Protein AF-A0A496WCV1-F1 (afdb_monomer)

Secondary structure (DSSP, 8-state):
-----S-------TT---SSPPPHHHHTTS-HHHHHHHHHHHHTSTT--PPPEEE-HHHHHHHT-S--EEE-GGGGGGTTSTTHHHHHHTT-

Radius of gyration: 18.24 Å; Cα contacts (8 Å, |Δi|>4): 59; chains: 1; bounding box: 32×34×46 Å

pLDDT: mean 92.53, std 7.27, range [57.56, 98.25]

Solvent-accessible surface area (backbone atoms only — not comparable to full-atom values): 6154 Å² total; per-residue (Å²): 132,86,84,74,92,72,82,89,80,84,82,80,65,88,82,68,80,78,96,68,81,82,58,73,83,51,42,81,81,62,39,71,69,62,50,50,54,49,48,57,58,53,62,71,39,90,76,56,72,89,59,56,74,44,77,40,68,68,58,18,64,77,72,72,49,95,74,46,74,48,72,43,35,50,61,35,79,74,67,59,32,64,67,67,51,63,63,51,63,76,73,108

Nearest PDB structures (foldseek):
  5ygr-assembly1_A  TM=9.637E-01  e=4.813E-03  Salmonella enterica subsp. enterica serovar Typhi
  5ygr-assembly2_C  TM=9.642E-01  e=6.355E-03  Salmonella enterica subsp. enterica serovar Typhi
  5ygr-assembly2_D  TM=9.669E-01  e=1.034E-02  Salmonella enterica subsp. enterica serovar Typhi

Foldseek 3Di:
DPDDPDDDDDDDDPPDDPPDDDDPVCCVPPNPVVVVVLCVVQCPDPPDDQFDKDWPVVVCVVVVHDTDIDGQCCPPSVPGHPPVRPVVSVVD

Structure (mmCIF, N/CA/C/O backbone):
data_AF-A0A496WCV1-F1
#
_entry.id   AF-A0A496WCV1-F1
#
loop_
_atom_site.group_PDB
_atom_site.id
_atom_site.type_symbol
_atom_site.label_atom_id
_atom_site.label_alt_id
_atom_site.label_comp_id
_atom_site.label_asym_id
_atom_site.label_entity_id
_atom_site.label_seq_id
_atom_site.pdbx_PDB_ins_code
_atom_site.Cartn_x
_atom_site.Cartn_y
_atom_site.Cartn_z
_atom_site.occupancy
_atom_site.B_iso_or_equiv
_atom_site.auth_seq_id
_atom_site.auth_comp_id
_atom_site.auth_asym_id
_atom_site.auth_atom_id
_atom_site.pdbx_PDB_model_num
ATOM 1 N N . MET A 1 1 ? -4.536 -6.778 26.286 1.00 57.56 1 MET A N 1
ATOM 2 C CA . MET A 1 1 ? -4.137 -5.412 25.883 1.00 57.56 1 MET A CA 1
ATOM 3 C C . MET A 1 1 ? -2.931 -5.000 26.703 1.00 57.56 1 MET A C 1
ATOM 5 O O . MET A 1 1 ? -3.013 -5.033 27.923 1.00 57.56 1 MET A O 1
ATOM 9 N N . GLN A 1 2 ? -1.807 -4.683 26.063 1.00 58.62 2 GLN A N 1
ATOM 10 C CA . GLN A 1 2 ? -0.710 -4.017 26.764 1.00 58.62 2 GLN A CA 1
ATOM 11 C C . GLN A 1 2 ? -1.138 -2.567 26.999 1.00 58.62 2 GLN A C 1
ATOM 13 O O . GLN A 1 2 ? -1.444 -1.856 26.045 1.00 58.62 2 GLN A O 1
ATOM 18 N N . SER A 1 3 ? -1.214 -2.151 28.260 1.00 67.75 3 SER A N 1
ATOM 19 C CA . SER A 1 3 ? -1.474 -0.756 28.603 1.00 67.75 3 SER A CA 1
ATOM 20 C C . SER A 1 3 ? -0.248 0.062 28.221 1.00 67.75 3 SER A C 1
ATOM 22 O O . SER A 1 3 ? 0.801 -0.043 28.855 1.00 67.75 3 SER A O 1
ATOM 24 N N . VAL A 1 4 ? -0.359 0.845 27.152 1.00 73.50 4 VAL A N 1
ATOM 25 C CA . VAL A 1 4 ? 0.678 1.807 26.785 1.00 73.50 4 VAL A CA 1
ATOM 26 C C . VAL A 1 4 ? 0.503 3.021 27.692 1.00 73.50 4 VAL A C 1
ATOM 28 O O . VAL A 1 4 ? -0.497 3.728 27.598 1.00 73.50 4 VAL A O 1
ATOM 31 N N . ASN A 1 5 ? 1.457 3.257 28.593 1.00 80.69 5 ASN A N 1
ATOM 32 C CA . ASN A 1 5 ? 1.493 4.483 29.387 1.00 80.69 5 ASN A CA 1
ATOM 33 C C . ASN A 1 5 ? 1.940 5.637 28.48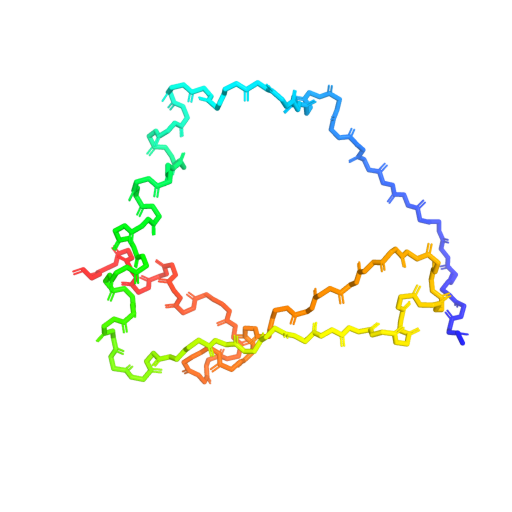4 1.00 80.69 5 ASN A C 1
ATOM 35 O O . ASN A 1 5 ? 3.127 5.784 28.198 1.00 80.69 5 ASN A O 1
ATOM 39 N N . GLY A 1 6 ? 0.989 6.440 28.016 1.00 83.25 6 GLY A N 1
ATOM 40 C CA . GLY A 1 6 ? 1.270 7.613 27.199 1.00 83.25 6 GLY A CA 1
ATOM 41 C C . GLY A 1 6 ? 0.001 8.340 26.778 1.00 83.25 6 GLY A C 1
ATOM 42 O O . GLY A 1 6 ? -1.100 7.799 26.851 1.00 83.25 6 GLY A O 1
ATOM 43 N N . THR A 1 7 ? 0.165 9.578 26.325 1.00 87.56 7 THR A N 1
ATOM 44 C CA . THR A 1 7 ? -0.920 10.350 25.718 1.00 87.56 7 THR A CA 1
ATOM 45 C C . THR A 1 7 ? -0.892 10.119 24.216 1.00 87.56 7 THR A C 1
ATOM 47 O O . THR A 1 7 ? 0.089 10.463 23.556 1.00 87.56 7 THR A O 1
ATOM 50 N N . LEU A 1 8 ? -1.968 9.560 23.662 1.00 85.56 8 LEU A N 1
ATOM 51 C CA . LEU A 1 8 ? -2.162 9.546 22.217 1.00 85.56 8 LEU A CA 1
ATOM 52 C C . LEU A 1 8 ? -2.444 10.980 21.754 1.00 85.56 8 LEU A C 1
ATOM 54 O O . LEU A 1 8 ? -3.430 11.586 22.170 1.00 85.56 8 LEU A O 1
ATOM 58 N N . SER A 1 9 ? -1.584 11.519 20.895 1.00 91.38 9 SER A N 1
ATOM 59 C CA . SER A 1 9 ? -1.838 12.770 20.186 1.00 91.38 9 SER A CA 1
ATOM 60 C C . SER A 1 9 ? -2.035 12.488 18.701 1.00 91.38 9 SER A C 1
ATOM 62 O O . SER A 1 9 ? -1.507 11.522 18.150 1.00 91.38 9 SER A O 1
ATOM 64 N N . HIS A 1 10 ? -2.823 13.332 18.046 1.00 93.00 10 HIS A N 1
ATOM 65 C CA . HIS A 1 10 ? -2.983 13.304 16.601 1.00 93.00 10 HIS A CA 1
ATOM 66 C C . HIS A 1 10 ? -3.024 14.741 16.081 1.00 93.00 10 HIS A C 1
ATOM 68 O O . HIS A 1 10 ? -3.489 15.646 16.776 1.00 93.00 10 HIS A O 1
ATOM 74 N N . PHE A 1 11 ? -2.541 14.939 14.857 1.00 95.38 11 PHE A N 1
ATOM 75 C CA . PHE A 1 11 ? -2.665 16.196 14.131 1.00 95.38 11 PHE A CA 1
ATOM 76 C C . PHE A 1 11 ? -3.520 15.954 12.887 1.00 95.38 11 PHE A C 1
ATOM 78 O O . PHE A 1 11 ? -3.056 15.358 11.914 1.00 95.38 11 PHE A O 1
ATOM 85 N N . ALA A 1 12 ? -4.776 16.395 12.923 1.00 94.75 12 ALA A N 1
ATOM 86 C CA . ALA A 1 12 ? -5.591 16.488 11.720 1.00 94.75 12 ALA A CA 1
ATOM 87 C C . ALA A 1 12 ? -5.093 17.672 10.896 1.00 94.75 12 ALA A C 1
ATOM 89 O O . ALA A 1 12 ? -5.049 18.793 11.395 1.00 94.75 12 ALA A O 1
ATOM 90 N N . ASN A 1 13 ? -4.745 17.435 9.632 1.00 94.94 13 ASN A N 1
ATOM 91 C CA . ASN A 1 13 ? -4.373 18.511 8.724 1.00 94.94 13 ASN A CA 1
ATOM 92 C C . ASN A 1 13 ? -5.597 19.418 8.459 1.00 94.94 13 ASN A C 1
ATOM 94 O O . ASN A 1 13 ? -6.519 18.971 7.774 1.00 94.94 13 ASN A O 1
ATOM 98 N N . PRO A 1 14 ? -5.616 20.684 8.930 1.00 94.94 14 PRO A N 1
ATOM 99 C CA . PRO A 1 14 ? -6.759 21.579 8.729 1.00 94.94 14 PRO A CA 1
ATOM 100 C C . PRO A 1 14 ? -6.919 22.022 7.268 1.00 94.94 14 PRO A C 1
ATOM 102 O O . PRO A 1 14 ? -7.983 22.496 6.885 1.00 94.94 14 PRO A O 1
ATOM 105 N N . ALA A 1 15 ? -5.880 21.858 6.444 1.00 92.56 15 ALA A N 1
ATOM 106 C CA . ALA A 1 15 ? -5.911 22.128 5.010 1.00 92.56 15 ALA A CA 1
ATOM 107 C C . ALA A 1 15 ? -6.277 20.885 4.176 1.00 92.56 15 ALA A C 1
ATOM 109 O O . ALA A 1 15 ? -6.171 20.917 2.950 1.00 92.56 15 ALA A O 1
ATOM 110 N N . ALA A 1 16 ? -6.665 19.770 4.809 1.00 91.62 16 ALA A N 1
ATOM 111 C CA . ALA A 1 16 ? -7.132 18.597 4.082 1.00 91.62 16 ALA A CA 1
ATOM 112 C C . ALA A 1 16 ? -8.461 18.914 3.383 1.00 91.62 16 ALA A C 1
ATOM 114 O O . ALA A 1 16 ? -9.479 19.155 4.028 1.00 91.62 16 ALA A O 1
ATOM 115 N N . VAL A 1 17 ? -8.447 18.894 2.052 1.00 89.81 17 VAL A N 1
ATOM 116 C CA . VAL A 1 17 ? -9.641 19.079 1.226 1.00 89.81 17 VAL A CA 1
ATOM 117 C C . VAL A 1 17 ? -10.138 17.708 0.779 1.00 89.81 17 VAL A C 1
ATOM 119 O O . VAL A 1 17 ? -9.395 16.951 0.156 1.00 89.81 17 VAL A O 1
ATOM 122 N N . SER A 1 18 ? -11.394 17.385 1.083 1.00 87.25 18 SER A N 1
ATOM 123 C CA . SER A 1 18 ? -12.082 16.186 0.595 1.00 87.25 18 SER A CA 1
ATOM 124 C C . SER A 1 18 ? -13.101 16.553 -0.491 1.00 87.25 18 SER A C 1
ATOM 126 O O . SER A 1 18 ? -13.643 17.655 -0.506 1.00 87.25 18 SER A O 1
ATOM 128 N N . GLY A 1 19 ? -13.342 15.645 -1.442 1.00 83.19 19 GLY A N 1
ATOM 129 C CA . GLY A 1 19 ? -14.396 15.794 -2.458 1.00 83.19 19 GLY A CA 1
ATOM 130 C C . GLY A 1 19 ? -14.123 16.787 -3.600 1.00 83.19 19 GLY A C 1
ATOM 131 O O . GLY A 1 19 ? -14.955 16.914 -4.492 1.00 83.19 19 GLY A O 1
ATOM 132 N N . GLY A 1 20 ? -12.975 17.472 -3.606 1.00 85.69 20 GLY A N 1
ATOM 133 C CA . GLY A 1 20 ? -12.532 18.326 -4.714 1.00 85.69 20 GLY A CA 1
ATOM 134 C C . GLY A 1 20 ? -11.733 17.571 -5.783 1.00 85.69 20 GLY A C 1
ATOM 135 O O . GLY A 1 20 ? -11.232 16.472 -5.548 1.00 85.69 20 GLY A O 1
ATOM 136 N N . SER A 1 21 ? -11.567 18.183 -6.959 1.00 89.12 21 SER A N 1
ATOM 137 C CA . SER A 1 21 ? -10.617 17.685 -7.966 1.00 89.12 21 SER A CA 1
ATOM 138 C C . SER A 1 21 ? -9.176 17.887 -7.494 1.00 89.12 21 SER A C 1
ATOM 140 O O . SER A 1 21 ? -8.844 18.934 -6.935 1.00 89.12 21 SER A O 1
ATOM 142 N N . TYR A 1 22 ? -8.309 16.902 -7.740 1.00 90.56 22 TYR A N 1
ATOM 143 C CA . TYR A 1 22 ? -6.885 17.031 -7.432 1.00 90.56 22 TYR A CA 1
ATOM 144 C C . TYR A 1 22 ? -6.250 18.137 -8.303 1.00 90.56 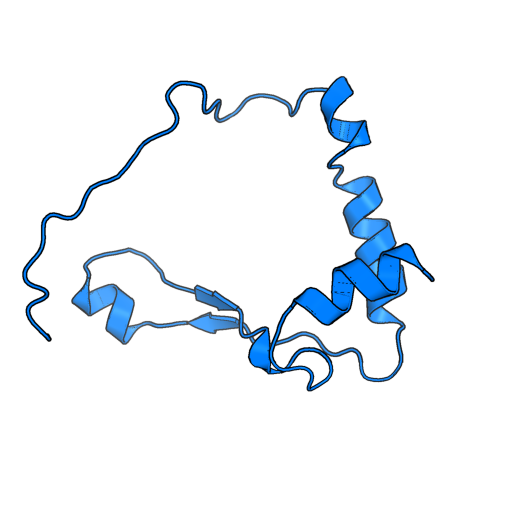22 TYR A C 1
ATOM 146 O O . TYR A 1 22 ? -6.431 18.093 -9.524 1.00 90.56 22 TYR A O 1
ATOM 154 N N . PRO A 1 23 ? -5.532 19.125 -7.727 1.00 92.06 23 PRO A N 1
ATOM 155 C CA . PRO A 1 23 ? -5.036 20.282 -8.475 1.00 92.06 23 PRO A CA 1
ATOM 156 C C 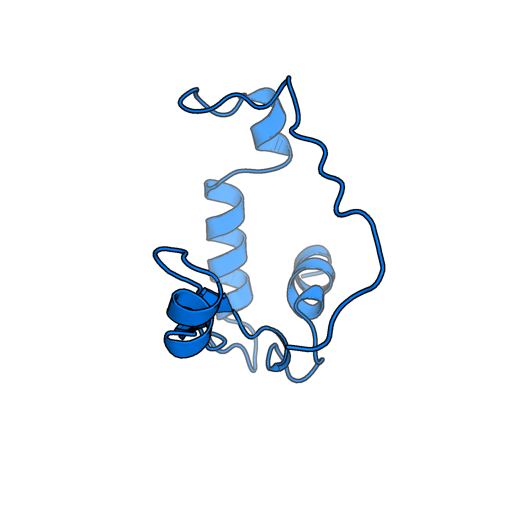. PRO A 1 23 ? -4.152 19.910 -9.674 1.00 92.06 23 PRO A C 1
ATOM 158 O O . PRO A 1 23 ? -3.212 19.131 -9.530 1.00 92.06 23 PRO A O 1
ATOM 161 N N . GLU A 1 24 ? -4.392 20.529 -10.839 1.00 93.75 24 GLU A N 1
ATOM 162 C CA . GLU A 1 24 ? -3.668 20.212 -12.087 1.00 93.75 24 GLU A CA 1
ATOM 163 C C . GLU A 1 24 ? -2.146 20.325 -11.945 1.00 93.75 24 GLU A C 1
ATOM 165 O O . GLU A 1 24 ? -1.413 19.436 -12.369 1.00 93.75 24 GLU A O 1
ATOM 170 N N . HIS A 1 25 ? -1.652 21.373 -11.279 1.00 93.56 25 HIS A N 1
ATOM 171 C CA . HIS A 1 25 ? -0.212 21.567 -11.089 1.00 93.56 25 HIS A CA 1
ATOM 172 C C . HIS A 1 25 ? 0.438 20.458 -10.240 1.00 93.56 25 HIS A C 1
ATOM 174 O O . HIS A 1 25 ? 1.622 20.176 -10.411 1.00 93.56 25 HIS A O 1
ATOM 180 N N . LEU A 1 26 ? -0.321 19.790 -9.359 1.00 93.50 26 LEU A N 1
ATOM 181 C CA . LEU A 1 26 ? 0.176 18.669 -8.557 1.00 93.50 26 LEU A CA 1
ATOM 182 C C . LEU A 1 26 ? 0.161 17.342 -9.322 1.00 93.50 26 LEU A C 1
ATOM 184 O O . LEU A 1 26 ? 0.895 16.427 -8.946 1.00 93.50 26 LEU A O 1
ATOM 188 N N . LYS A 1 27 ? -0.591 17.229 -10.426 1.00 94.38 27 LYS A N 1
ATOM 189 C CA . LYS A 1 27 ? -0.575 16.025 -11.277 1.00 94.38 27 LYS A CA 1
ATOM 190 C C . LYS A 1 27 ? 0.789 15.764 -11.911 1.00 94.38 27 LYS A C 1
ATOM 192 O O . LYS A 1 27 ? 1.116 14.624 -12.239 1.00 94.38 27 LYS A O 1
ATOM 197 N N . ALA A 1 28 ? 1.626 16.797 -12.028 1.00 93.44 28 ALA A N 1
ATOM 198 C CA . ALA A 1 28 ? 3.024 16.632 -12.405 1.00 93.44 28 ALA A CA 1
ATOM 199 C C . ALA A 1 28 ? 3.787 15.724 -11.418 1.00 93.44 28 ALA A C 1
ATOM 201 O O . ALA A 1 28 ? 4.666 14.978 -11.854 1.00 93.44 28 ALA A O 1
ATOM 202 N N . ILE A 1 29 ? 3.413 15.740 -10.134 1.00 92.44 29 ILE A N 1
ATOM 203 C CA . ILE A 1 29 ? 4.024 14.963 -9.047 1.00 92.44 29 ILE A CA 1
ATOM 204 C C . ILE A 1 29 ? 3.299 13.623 -8.865 1.00 92.44 29 ILE A C 1
ATOM 206 O O . ILE A 1 29 ? 3.938 12.575 -8.905 1.00 92.44 29 ILE A O 1
ATOM 210 N N . ALA A 1 30 ? 1.974 13.647 -8.687 1.00 92.25 30 ALA A N 1
ATOM 211 C CA . ALA A 1 30 ? 1.156 12.457 -8.454 1.00 92.25 30 ALA A CA 1
ATOM 212 C C . ALA A 1 30 ? -0.046 12.435 -9.406 1.00 92.25 30 ALA A C 1
ATOM 214 O O . ALA A 1 30 ? -0.933 13.280 -9.326 1.00 92.25 30 ALA A O 1
ATOM 215 N N . SER A 1 31 ? -0.082 11.454 -10.305 1.00 95.31 31 SER A N 1
ATOM 216 C CA . SER A 1 31 ? -1.137 11.296 -11.310 1.00 95.31 31 SER A CA 1
ATOM 217 C C . SER A 1 31 ? -1.536 9.832 -11.429 1.00 95.31 31 SER A C 1
ATOM 219 O O . SER A 1 31 ? -0.666 8.963 -11.451 1.00 95.31 31 SER A O 1
ATOM 221 N N . LEU A 1 32 ? -2.840 9.577 -11.569 1.00 93.50 32 LEU A N 1
ATOM 222 C CA . LEU A 1 32 ? -3.378 8.237 -11.819 1.00 93.50 32 LEU A CA 1
ATOM 223 C C . LEU A 1 32 ? -2.815 7.633 -13.107 1.00 93.50 32 LEU A C 1
ATOM 225 O O . LEU A 1 32 ? -2.436 6.470 -13.114 1.00 93.50 32 LEU A O 1
ATOM 229 N N . GLU A 1 33 ? -2.691 8.438 -14.162 1.00 94.94 33 GLU A N 1
ATOM 230 C CA . GLU A 1 33 ? -2.109 8.012 -15.438 1.00 94.94 33 GLU A CA 1
ATOM 231 C C . GLU A 1 33 ? -0.670 7.507 -15.245 1.00 94.94 33 GLU A C 1
ATOM 233 O O . GLU A 1 33 ? -0.339 6.389 -15.633 1.00 94.94 33 GLU A O 1
ATOM 238 N N . LYS A 1 34 ? 0.170 8.291 -14.554 1.00 95.12 34 LYS A N 1
ATOM 239 C CA . LYS A 1 34 ? 1.558 7.903 -14.257 1.00 95.12 34 LYS A CA 1
ATOM 240 C C . LYS A 1 34 ? 1.623 6.667 -13.360 1.00 95.12 34 LYS A C 1
ATOM 242 O O . LYS A 1 34 ? 2.517 5.843 -13.522 1.00 95.12 34 LYS A O 1
ATOM 247 N N . SER A 1 35 ? 0.690 6.531 -12.415 1.00 95.62 35 SER A N 1
ATOM 248 C CA . SER A 1 35 ? 0.591 5.339 -11.572 1.00 95.62 35 SER A CA 1
ATOM 249 C C . SER A 1 35 ? 0.212 4.094 -12.371 1.00 95.62 35 SER A C 1
ATOM 251 O O . SER A 1 35 ? 0.775 3.040 -12.103 1.00 95.62 35 SER A O 1
ATOM 253 N N . HIS A 1 36 ? -0.688 4.198 -13.352 1.00 97.00 36 HIS A N 1
ATOM 254 C CA . HIS A 1 36 ? -1.046 3.072 -14.219 1.00 97.00 36 HIS A CA 1
ATOM 255 C C . HIS A 1 36 ? 0.155 2.615 -15.047 1.00 97.00 36 HIS A C 1
ATOM 257 O O . HIS A 1 36 ? 0.496 1.438 -14.996 1.00 97.00 36 HIS A O 1
ATOM 263 N N . ALA A 1 37 ? 0.858 3.550 -15.694 1.00 95.56 37 ALA A N 1
ATOM 264 C CA . ALA A 1 37 ? 2.077 3.239 -16.440 1.00 95.56 37 ALA A CA 1
ATOM 265 C C . ALA A 1 37 ? 3.140 2.564 -15.552 1.00 95.56 37 ALA A C 1
ATOM 267 O O . ALA A 1 37 ? 3.738 1.563 -15.937 1.00 95.56 37 ALA A O 1
ATOM 268 N N . ALA A 1 38 ? 3.334 3.062 -14.324 1.00 96.06 38 ALA A N 1
ATOM 269 C CA . ALA A 1 38 ? 4.253 2.438 -13.377 1.00 96.06 38 ALA A CA 1
ATOM 270 C C . ALA A 1 38 ? 3.818 1.015 -12.992 1.00 96.06 38 ALA A C 1
ATOM 272 O O . ALA A 1 38 ? 4.658 0.126 -12.901 1.00 96.06 38 ALA A O 1
ATOM 273 N N . ILE A 1 39 ? 2.520 0.783 -12.771 1.00 96.56 39 ILE A N 1
ATOM 274 C CA . ILE A 1 39 ? 1.982 -0.545 -12.447 1.00 96.56 39 ILE A CA 1
ATOM 275 C C . ILE A 1 39 ? 2.203 -1.519 -13.603 1.00 96.56 39 ILE A C 1
ATOM 277 O O . ILE A 1 39 ? 2.657 -2.630 -13.341 1.00 96.56 39 ILE A O 1
ATOM 281 N N . GLU A 1 40 ? 1.919 -1.110 -14.842 1.00 96.88 40 GLU A N 1
ATOM 282 C CA . GLU A 1 40 ? 2.128 -1.929 -16.043 1.00 96.88 40 GLU A CA 1
ATOM 283 C C . GLU A 1 40 ? 3.585 -2.396 -16.118 1.00 96.88 40 GLU A C 1
ATOM 285 O O . GLU A 1 40 ? 3.843 -3.597 -16.045 1.00 96.88 40 GLU A O 1
ATOM 290 N N . VAL A 1 41 ? 4.535 -1.457 -16.091 1.00 97.06 41 VAL A N 1
ATOM 291 C CA . VAL A 1 41 ? 5.976 -1.757 -16.140 1.00 97.06 41 VAL A CA 1
ATOM 292 C C . VAL A 1 41 ? 6.422 -2.651 -14.979 1.00 97.06 41 VAL A C 1
ATOM 294 O O . VAL A 1 41 ? 7.089 -3.662 -15.186 1.00 97.06 41 VAL A O 1
ATOM 297 N N . ILE A 1 42 ? 6.060 -2.300 -13.741 1.00 97.06 42 ILE A N 1
ATOM 298 C CA . ILE A 1 42 ? 6.480 -3.044 -12.544 1.00 97.06 42 ILE A CA 1
ATOM 299 C C . ILE A 1 42 ? 5.916 -4.469 -12.556 1.00 97.06 42 ILE A C 1
ATOM 301 O O . ILE A 1 42 ? 6.574 -5.394 -12.075 1.00 97.06 42 ILE A O 1
ATOM 305 N N . SER A 1 43 ? 4.697 -4.651 -13.071 1.00 96.62 43 SER A N 1
ATOM 306 C CA . SER A 1 43 ? 4.034 -5.955 -13.097 1.00 96.62 43 SER A CA 1
ATOM 307 C C . SER A 1 43 ? 4.687 -6.956 -14.052 1.00 96.62 43 SER A C 1
ATOM 309 O O . SER A 1 43 ? 4.533 -8.161 -13.860 1.00 96.62 43 SER A O 1
ATOM 311 N N . GLU A 1 44 ? 5.463 -6.466 -15.021 1.00 96.94 44 GLU A N 1
ATOM 312 C CA . GLU A 1 44 ? 6.230 -7.278 -15.969 1.00 96.94 44 GLU A CA 1
ATOM 313 C C . GLU A 1 44 ? 7.619 -7.672 -15.443 1.00 96.94 44 GLU A C 1
ATOM 315 O O . GLU A 1 44 ? 8.301 -8.506 -16.045 1.00 96.94 44 GLU A O 1
ATOM 320 N N . TRP A 1 45 ? 8.071 -7.106 -14.317 1.00 96.56 45 TRP A N 1
ATOM 321 C CA . TRP A 1 45 ? 9.399 -7.408 -13.792 1.00 96.56 45 TRP A CA 1
ATOM 322 C C . TRP A 1 45 ? 9.533 -8.869 -13.339 1.00 96.56 45 TRP A C 1
ATOM 324 O O . TRP A 1 45 ? 8.625 -9.418 -12.703 1.00 96.56 45 TRP A O 1
ATOM 334 N N . PRO A 1 46 ? 10.701 -9.502 -13.564 1.00 95.44 46 PRO A N 1
ATOM 335 C CA . PRO A 1 46 ? 10.968 -10.843 -13.062 1.00 95.44 46 PRO A CA 1
ATOM 336 C C . PRO A 1 46 ? 10.763 -10.938 -11.547 1.00 95.44 46 PRO A C 1
ATOM 338 O O . PRO A 1 46 ? 11.318 -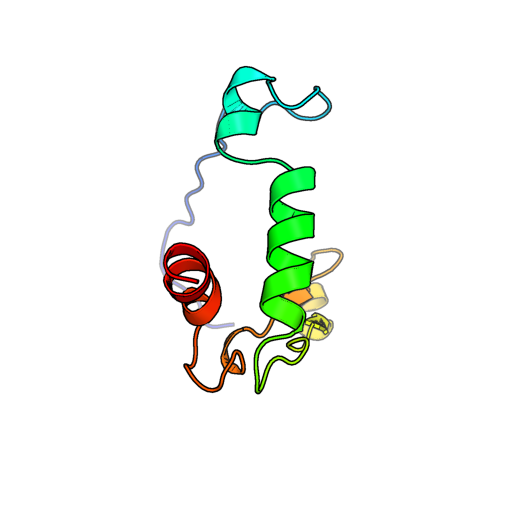10.158 -10.775 1.00 95.44 46 PRO A O 1
ATOM 341 N N . GLY A 1 47 ? 9.969 -11.917 -11.115 1.00 93.25 47 GLY A N 1
ATOM 342 C CA . GLY A 1 47 ? 9.663 -12.122 -9.697 1.00 93.25 47 GLY A CA 1
ATOM 343 C C . GLY A 1 47 ? 8.614 -11.163 -9.128 1.00 93.25 47 GLY A C 1
ATOM 344 O O . GLY A 1 47 ? 8.374 -11.188 -7.919 1.00 93.25 47 GLY A O 1
ATOM 345 N N . TYR A 1 48 ? 7.965 -10.339 -9.959 1.00 96.44 48 TYR A N 1
ATOM 346 C CA . TYR A 1 48 ? 6.786 -9.608 -9.521 1.00 96.44 48 TYR A CA 1
ATOM 347 C C . TYR A 1 48 ? 5.653 -10.582 -9.173 1.00 96.44 48 TYR A C 1
ATOM 349 O O . TYR A 1 48 ? 5.339 -11.513 -9.912 1.00 96.44 48 TYR A O 1
ATOM 357 N N . ALA A 1 49 ? 4.999 -10.319 -8.047 1.00 96.19 49 ALA A N 1
ATOM 358 C CA . ALA A 1 49 ? 3.725 -10.916 -7.685 1.00 96.19 49 ALA A CA 1
ATOM 359 C C . ALA A 1 49 ? 2.890 -9.888 -6.916 1.00 96.19 49 ALA A C 1
ATOM 361 O O . ALA A 1 49 ? 3.427 -9.028 -6.204 1.00 96.19 49 ALA A O 1
ATOM 362 N N . ALA A 1 50 ? 1.564 -9.973 -7.024 1.00 96.50 50 ALA A N 1
ATOM 363 C CA . ALA A 1 50 ? 0.689 -9.218 -6.141 1.00 96.50 50 ALA A CA 1
ATOM 364 C C . ALA A 1 50 ? 0.904 -9.696 -4.695 1.00 96.50 50 ALA A C 1
ATOM 366 O O . ALA A 1 50 ? 0.733 -10.869 -4.379 1.00 96.50 50 ALA A O 1
ATOM 367 N N . THR A 1 51 ? 1.291 -8.782 -3.811 1.00 97.00 51 THR A N 1
ATOM 368 C CA . THR A 1 51 ? 1.450 -9.062 -2.378 1.00 97.00 51 THR A CA 1
ATOM 369 C C . THR A 1 51 ? 0.088 -9.253 -1.700 1.00 97.00 51 THR A C 1
ATOM 371 O O . THR A 1 51 ? -0.894 -8.634 -2.133 1.00 97.00 51 THR A O 1
ATOM 374 N N . PRO A 1 52 ? -0.010 -10.050 -0.624 1.00 97.81 52 PRO A N 1
ATOM 375 C CA . PRO A 1 52 ? -1.285 -10.303 0.045 1.00 97.81 52 PRO A CA 1
ATOM 376 C C . PRO A 1 52 ? -1.951 -9.046 0.619 1.00 97.81 52 PRO A C 1
ATOM 378 O O . PRO A 1 52 ? -1.286 -8.101 1.045 1.00 97.81 52 PRO A O 1
ATOM 381 N N . LEU A 1 53 ? -3.283 -9.061 0.656 1.00 98.25 53 LEU A N 1
ATOM 382 C CA . LEU A 1 53 ? -4.114 -8.109 1.390 1.00 98.25 53 LEU A CA 1
ATOM 383 C C . LEU A 1 53 ? -4.942 -8.905 2.402 1.00 98.25 53 LEU A C 1
ATOM 385 O O . LEU A 1 53 ? -5.880 -9.600 2.019 1.00 98.25 53 LEU A O 1
ATOM 389 N N . TYR A 1 54 ? -4.574 -8.836 3.675 1.00 98.12 54 TYR A N 1
ATOM 390 C CA . TYR A 1 54 ? -5.250 -9.576 4.737 1.00 98.12 54 TYR A CA 1
ATOM 391 C C . TYR A 1 54 ? -6.384 -8.751 5.347 1.00 98.12 54 TYR A C 1
ATOM 393 O O . TYR A 1 54 ? -6.237 -7.543 5.528 1.00 98.12 54 TYR A O 1
ATOM 401 N N . SER A 1 55 ? -7.486 -9.410 5.701 1.00 98.06 55 SER A N 1
ATOM 402 C CA . SER A 1 55 ? -8.515 -8.856 6.592 1.00 98.06 55 SER A CA 1
ATOM 403 C C . SER A 1 55 ? -8.134 -9.177 8.037 1.00 98.06 55 SER A C 1
ATOM 405 O O . SER A 1 55 ? -7.775 -10.321 8.325 1.00 98.06 55 SER A O 1
ATOM 407 N N . LEU A 1 56 ? -8.181 -8.196 8.941 1.00 97.88 56 LEU A N 1
ATOM 408 C CA . LEU A 1 56 ? -7.833 -8.379 10.356 1.00 97.88 56 LEU A CA 1
ATOM 409 C C . LEU A 1 56 ? -9.086 -8.354 11.240 1.00 97.88 56 LEU A C 1
ATOM 411 O O . LEU A 1 56 ? -9.199 -7.541 12.155 1.00 97.88 56 LEU A O 1
ATOM 415 N N . ASP A 1 57 ? -10.013 -9.277 10.979 1.00 97.12 57 ASP A N 1
ATOM 416 C CA . ASP A 1 57 ? -11.374 -9.265 11.537 1.00 97.12 57 ASP A CA 1
ATOM 417 C C . ASP A 1 57 ? -11.438 -9.266 13.074 1.00 97.12 57 ASP A C 1
ATOM 419 O O . ASP A 1 57 ? -12.322 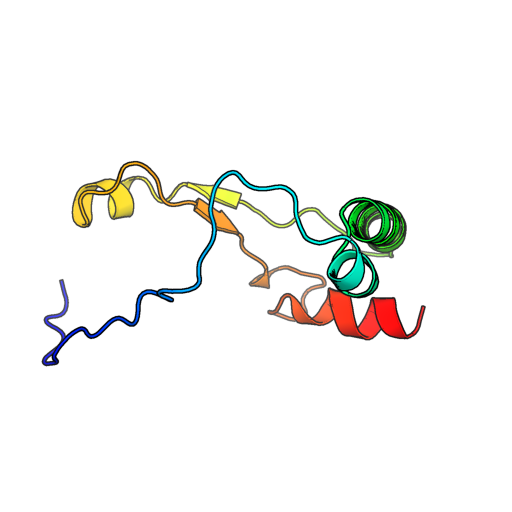-8.646 13.663 1.00 97.12 57 ASP A O 1
ATOM 423 N N . GLN A 1 58 ? -10.502 -9.945 13.745 1.00 96.25 58 GLN A N 1
ATOM 424 C CA . GLN A 1 58 ? -10.447 -9.931 15.210 1.00 96.25 58 GLN A CA 1
ATOM 425 C C . GLN A 1 58 ? -10.034 -8.553 15.739 1.00 96.25 58 GLN A C 1
ATOM 427 O O . GLN A 1 58 ? -10.629 -8.040 16.681 1.00 96.25 58 GLN A O 1
ATOM 432 N N . LEU A 1 59 ? -9.042 -7.926 15.099 1.00 95.56 59 LEU A N 1
ATOM 433 C CA . LEU A 1 59 ? -8.550 -6.616 15.513 1.00 95.56 59 LEU A CA 1
ATOM 434 C C . LEU A 1 59 ? -9.611 -5.530 15.298 1.00 95.56 59 LEU A C 1
ATOM 436 O O . LEU A 1 59 ? -9.726 -4.630 16.121 1.00 95.56 59 LEU A O 1
ATOM 440 N N . GLU A 1 60 ? -10.399 -5.634 14.224 1.00 96.38 60 GLU A N 1
ATOM 441 C CA . GLU A 1 60 ? -11.545 -4.755 13.948 1.00 96.38 60 GLU A CA 1
ATOM 442 C C . GLU A 1 60 ? -12.523 -4.702 15.127 1.00 96.38 60 GLU A C 1
ATOM 444 O O . GLU A 1 60 ? -12.901 -3.613 15.567 1.00 96.38 60 GLU A O 1
ATOM 449 N N . GLN A 1 61 ? -12.883 -5.875 15.663 1.00 95.50 61 GLN A N 1
ATOM 450 C CA . GLN A 1 61 ? -13.783 -6.015 16.811 1.00 95.50 61 GLN A CA 1
ATOM 451 C C . GLN A 1 61 ? -13.152 -5.460 18.088 1.00 95.50 61 GLN A C 1
ATOM 453 O O . GLN A 1 61 ? -13.803 -4.716 18.819 1.00 95.50 61 GLN A O 1
ATOM 458 N N . ASP A 1 62 ? -11.879 -5.779 18.325 1.00 94.88 62 ASP A N 1
ATOM 459 C CA . ASP A 1 62 ? -11.165 -5.385 19.540 1.00 94.88 62 ASP A CA 1
ATOM 460 C C . ASP A 1 62 ? -11.019 -3.858 19.674 1.00 94.88 62 ASP A C 1
ATOM 462 O O . ASP A 1 62 ? -11.019 -3.339 20.793 1.00 94.88 62 ASP A O 1
ATOM 466 N N . ILE A 1 63 ? -10.884 -3.131 18.556 1.00 92.62 63 ILE A N 1
ATOM 467 C CA . ILE A 1 63 ? -10.704 -1.667 18.557 1.00 92.62 63 ILE A C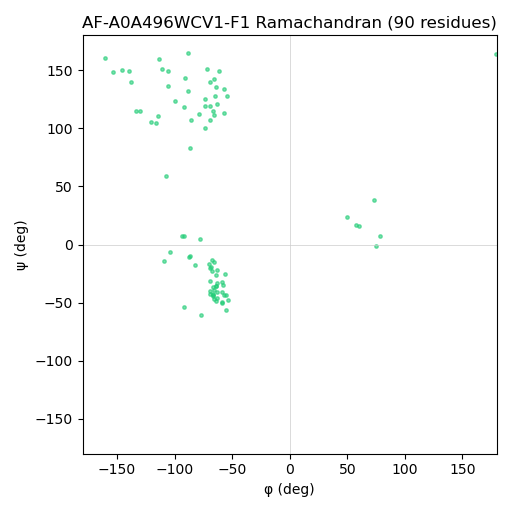A 1
ATOM 468 C C . ILE A 1 63 ? -11.963 -0.881 18.160 1.00 92.62 63 ILE A C 1
ATOM 470 O O . ILE A 1 63 ? -11.959 0.347 18.245 1.00 92.62 63 ILE A O 1
ATOM 474 N N . GLY A 1 64 ? -13.031 -1.560 17.731 1.00 94.69 64 GLY A N 1
ATOM 475 C CA . GLY A 1 64 ? -14.319 -0.944 17.402 1.00 94.69 64 GLY A CA 1
ATOM 476 C C . GLY A 1 64 ? -14.341 -0.142 16.095 1.00 94.69 64 GLY A C 1
ATOM 477 O O . GLY A 1 64 ? -14.979 0.910 16.038 1.00 94.69 64 GLY A O 1
ATOM 478 N N . VAL A 1 65 ? -13.662 -0.612 15.041 1.00 97.06 65 VAL A N 1
ATOM 479 C CA . VAL A 1 65 ? -13.705 -0.003 13.692 1.00 97.06 65 VAL A CA 1
ATOM 480 C C . VAL A 1 65 ? -14.374 -0.932 12.678 1.00 97.06 65 VAL A C 1
ATOM 482 O O . VAL A 1 65 ? -14.438 -2.138 12.883 1.00 97.06 65 VAL A O 1
ATOM 485 N N . ALA A 1 66 ? -14.858 -0.381 11.560 1.00 97.62 66 ALA A N 1
ATOM 486 C CA . ALA A 1 66 ? -15.615 -1.154 10.572 1.00 97.62 66 ALA A CA 1
ATOM 487 C C . ALA A 1 66 ? -14.785 -2.234 9.857 1.00 97.62 66 ALA A C 1
ATOM 489 O O . ALA A 1 66 ? -15.262 -3.355 9.707 1.00 97.62 66 ALA A O 1
ATOM 490 N N . LYS A 1 67 ? -13.579 -1.884 9.385 1.00 97.56 67 LYS A N 1
ATOM 491 C CA . LYS A 1 67 ? -12.657 -2.792 8.692 1.00 97.56 67 LYS A CA 1
ATOM 492 C C . LYS A 1 67 ? -11.199 -2.368 8.842 1.00 97.56 67 LYS A C 1
ATOM 494 O O . LYS A 1 67 ? -10.901 -1.175 8.900 1.00 97.56 67 LYS A O 1
ATOM 499 N N . ILE A 1 68 ? -10.299 -3.348 8.864 1.00 97.69 68 ILE A N 1
ATOM 500 C CA . ILE A 1 68 ? -8.847 -3.184 8.864 1.00 97.69 68 ILE A CA 1
ATOM 501 C C . ILE A 1 68 ? -8.271 -4.145 7.831 1.00 97.69 68 ILE A C 1
ATOM 503 O O . ILE A 1 68 ? -8.293 -5.365 7.995 1.00 97.69 68 ILE A O 1
ATOM 507 N N . TRP A 1 69 ? -7.678 -3.571 6.789 1.00 98.19 69 TRP A N 1
ATOM 508 C CA . TRP A 1 69 ? -6.927 -4.326 5.798 1.00 98.19 69 TRP A CA 1
ATOM 509 C C . TRP A 1 69 ? -5.430 -4.112 5.977 1.00 98.19 69 TRP A C 1
ATOM 511 O O . TRP A 1 69 ? -4.968 -2.982 6.141 1.00 98.19 69 TRP A O 1
ATOM 521 N N . TYR A 1 70 ? -4.664 -5.195 5.898 1.00 97.44 70 TYR A N 1
ATOM 522 C CA . TYR A 1 70 ? -3.210 -5.167 5.981 1.00 97.44 70 TYR A CA 1
ATOM 523 C C . TYR A 1 70 ? -2.587 -5.603 4.655 1.00 97.44 70 TYR A C 1
ATOM 525 O O . TYR A 1 70 ? -2.681 -6.763 4.255 1.00 97.44 70 TYR A O 1
ATOM 533 N N . LYS A 1 71 ? -1.955 -4.652 3.961 1.00 97.94 71 LYS A N 1
ATOM 534 C CA . LYS A 1 71 ? -1.219 -4.897 2.718 1.00 97.94 71 LYS A CA 1
ATOM 535 C C . LYS A 1 71 ? 0.210 -5.332 3.046 1.00 97.94 71 LYS A C 1
ATOM 537 O O . LYS A 1 71 ? 1.025 -4.519 3.480 1.00 97.94 71 LYS A O 1
ATOM 542 N N . ASP A 1 72 ? 0.508 -6.611 2.842 1.00 97.12 72 ASP A N 1
ATOM 543 C CA . ASP A 1 72 ? 1.774 -7.216 3.260 1.00 97.12 72 ASP A CA 1
ATOM 544 C C . ASP A 1 72 ? 2.880 -7.050 2.209 1.00 97.12 72 ASP A C 1
ATOM 546 O O . ASP A 1 72 ? 3.184 -7.939 1.414 1.00 97.12 72 A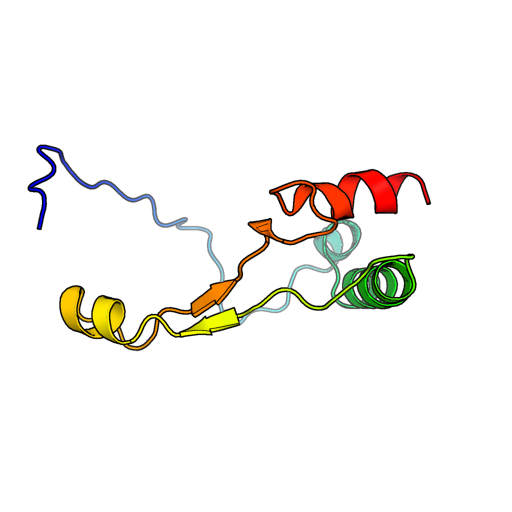SP A O 1
ATOM 550 N N . GLU A 1 73 ? 3.525 -5.886 2.226 1.00 97.25 73 GLU A N 1
ATOM 551 C CA . GLU A 1 73 ? 4.694 -5.601 1.388 1.00 97.25 73 GLU A CA 1
ATOM 552 C C . GLU A 1 73 ? 6.002 -6.220 1.921 1.00 97.25 73 GLU A C 1
ATOM 554 O O . GLU A 1 73 ? 7.062 -6.000 1.333 1.00 97.25 73 GLU A O 1
ATOM 559 N N . SER A 1 74 ? 5.977 -7.021 2.997 1.00 95.44 74 SER A N 1
ATOM 560 C CA . SER A 1 74 ? 7.183 -7.733 3.458 1.00 95.44 74 SER A CA 1
ATOM 561 C C . SER A 1 74 ? 7.631 -8.814 2.464 1.00 95.44 74 SER A C 1
ATOM 563 O O . SER A 1 74 ? 8.805 -9.175 2.396 1.00 95.44 74 SER A O 1
ATOM 565 N N . GLN A 1 75 ? 6.711 -9.293 1.630 1.00 93.94 75 GLN A N 1
ATOM 566 C CA . GLN A 1 75 ? 6.989 -10.308 0.615 1.00 93.94 75 GLN A CA 1
ATOM 567 C C . GLN A 1 75 ? 7.479 -9.704 -0.708 1.00 93.94 75 GLN A C 1
ATOM 569 O O . GLN A 1 75 ? 7.970 -10.427 -1.575 1.00 93.94 75 GLN A O 1
ATOM 574 N N . ARG A 1 76 ? 7.386 -8.377 -0.870 1.00 96.44 76 ARG A N 1
ATOM 575 C CA . ARG A 1 76 ? 7.723 -7.668 -2.108 1.00 96.44 76 ARG A CA 1
ATOM 576 C C . ARG A 1 76 ? 9.170 -7.948 -2.526 1.00 96.44 76 ARG A C 1
ATOM 578 O O . ARG A 1 76 ? 10.105 -7.535 -1.839 1.00 96.44 76 ARG A O 1
ATOM 585 N N . PHE A 1 77 ? 9.337 -8.653 -3.650 1.00 94.62 77 PHE A N 1
ATOM 586 C CA . PHE A 1 77 ? 10.634 -9.053 -4.218 1.00 94.62 77 PHE A CA 1
ATOM 587 C C . PHE A 1 77 ? 11.591 -9.723 -3.206 1.00 94.62 77 PHE A C 1
ATOM 589 O O . PHE A 1 77 ? 12.804 -9.684 -3.379 1.00 94.62 77 PHE A O 1
ATOM 596 N N . HIS A 1 78 ? 11.065 -10.306 -2.119 1.00 89.25 78 HIS A N 1
ATOM 597 C CA . HIS A 1 78 ? 11.842 -10.858 -0.997 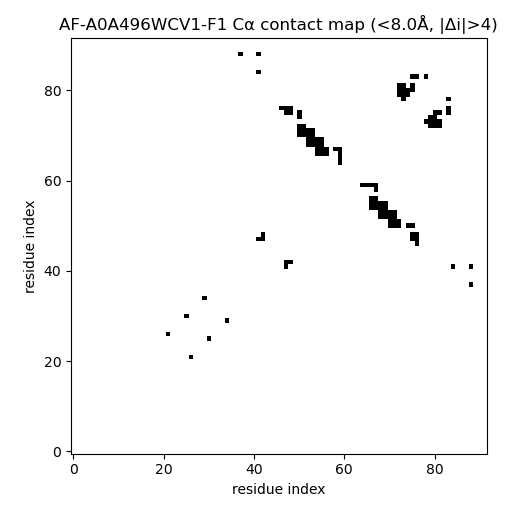1.00 89.25 78 HIS A CA 1
ATOM 598 C C . HIS A 1 78 ? 12.788 -9.859 -0.291 1.00 89.25 78 HIS A C 1
ATOM 600 O O . HIS A 1 78 ? 13.651 -10.261 0.490 1.00 89.25 78 HIS A O 1
ATOM 606 N N . LEU A 1 79 ? 12.594 -8.551 -0.499 1.00 88.31 79 LEU A N 1
ATOM 607 C CA . LEU A 1 79 ? 13.414 -7.474 0.077 1.00 88.31 79 LEU A CA 1
ATOM 608 C C . LEU A 1 79 ? 12.849 -6.914 1.393 1.00 88.31 79 LEU A C 1
ATOM 610 O O . LEU A 1 79 ? 13.365 -5.927 1.920 1.00 88.31 79 LEU A O 1
ATOM 614 N N . LYS A 1 80 ? 11.794 -7.536 1.940 1.00 89.62 80 LYS A N 1
ATOM 615 C CA . LYS A 1 80 ? 11.177 -7.198 3.238 1.00 89.62 80 LYS A CA 1
ATOM 616 C C . LYS A 1 80 ? 10.623 -5.774 3.343 1.00 89.62 80 LYS A C 1
ATOM 618 O O . LYS A 1 80 ? 10.347 -5.304 4.445 1.00 89.62 80 LYS A O 1
ATOM 623 N N . SER A 1 81 ? 10.440 -5.076 2.221 1.00 92.50 81 SER A N 1
ATOM 624 C CA . SER A 1 81 ? 9.819 -3.752 2.195 1.00 92.50 81 SER A CA 1
ATOM 625 C C . SER A 1 81 ? 9.292 -3.377 0.810 1.00 92.50 81 SER A C 1
ATOM 627 O O . SER A 1 81 ? 9.775 -3.855 -0.214 1.00 92.50 81 SER A O 1
ATOM 629 N N . PHE A 1 82 ? 8.381 -2.404 0.777 1.00 94.69 82 PHE A N 1
ATOM 630 C CA . PHE A 1 82 ? 7.844 -1.823 -0.456 1.00 94.69 82 PHE A CA 1
ATOM 631 C C . PHE A 1 82 ? 8.868 -1.004 -1.269 1.00 94.69 82 PHE A C 1
ATOM 633 O O . PHE A 1 82 ? 8.611 -0.659 -2.423 1.00 94.69 82 PHE A O 1
ATOM 640 N N . LYS A 1 83 ? 10.032 -0.655 -0.692 1.00 93.50 83 LYS A N 1
ATOM 641 C CA . LYS A 1 83 ? 11.013 0.256 -1.321 1.00 93.50 83 LYS A CA 1
ATOM 642 C C . LYS A 1 83 ? 11.653 -0.310 -2.589 1.00 93.50 83 LYS A C 1
ATOM 644 O O . LYS A 1 83 ? 12.212 0.455 -3.369 1.00 93.50 83 LYS A O 1
ATOM 649 N N . ALA A 1 84 ? 11.511 -1.614 -2.811 1.00 91.12 84 ALA A N 1
ATOM 650 C CA . ALA A 1 84 ? 11.900 -2.283 -4.044 1.00 91.12 84 ALA A CA 1
ATOM 651 C C . ALA A 1 84 ? 11.240 -1.676 -5.297 1.00 91.12 84 ALA A C 1
ATOM 653 O O . ALA A 1 84 ? 11.800 -1.779 -6.378 1.00 91.12 84 ALA A O 1
ATOM 654 N N . LEU A 1 85 ? 10.07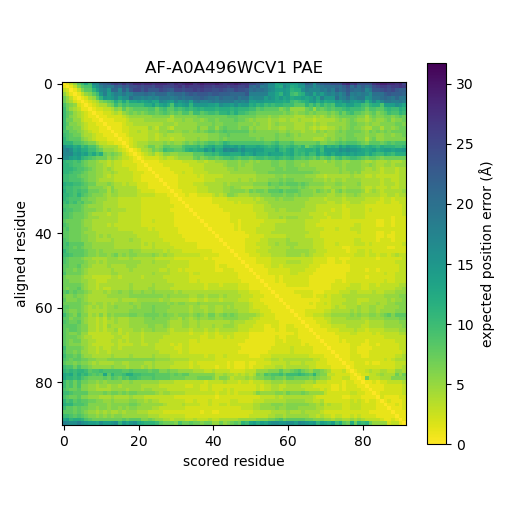3 -1.034 -5.158 1.00 94.88 85 LEU A N 1
ATOM 655 C CA . LEU A 1 85 ? 9.326 -0.470 -6.283 1.00 94.88 85 LEU A CA 1
ATOM 656 C C . LEU A 1 85 ? 9.923 0.852 -6.778 1.00 94.88 85 LEU A C 1
ATOM 658 O O . LEU A 1 85 ? 10.343 0.961 -7.924 1.00 94.88 85 LEU A O 1
ATOM 662 N N . GLY A 1 86 ? 9.973 1.862 -5.904 1.00 93.44 86 GLY A N 1
ATOM 663 C CA . GLY A 1 86 ? 10.285 3.235 -6.313 1.00 93.44 86 GLY A CA 1
ATOM 664 C C . GLY A 1 86 ? 11.716 3.418 -6.816 1.00 93.44 86 GLY A C 1
ATOM 665 O O . GLY A 1 86 ? 11.925 4.067 -7.834 1.00 93.44 86 GLY A O 1
ATOM 666 N N . GLY A 1 87 ? 12.697 2.822 -6.127 1.00 91.88 87 GLY A N 1
ATOM 667 C CA . GLY A 1 87 ? 14.103 2.933 -6.522 1.00 91.88 87 GLY A CA 1
ATOM 668 C C . GLY A 1 87 ? 14.396 2.241 -7.853 1.00 91.88 87 GLY A C 1
ATOM 669 O O . GLY A 1 87 ? 15.083 2.813 -8.690 1.00 91.88 87 GLY A O 1
ATOM 670 N N . ALA A 1 88 ? 13.836 1.047 -8.063 1.00 92.19 88 ALA A N 1
ATOM 671 C CA . ALA A 1 88 ? 14.004 0.305 -9.308 1.00 92.19 88 ALA A CA 1
ATOM 672 C C . ALA A 1 88 ? 13.279 0.984 -10.479 1.00 92.19 88 ALA A C 1
ATOM 674 O O . ALA A 1 88 ? 13.842 1.094 -11.559 1.00 92.19 88 ALA A O 1
ATOM 675 N N . TYR A 1 89 ? 12.071 1.511 -10.259 1.00 95.44 89 TYR A N 1
ATOM 676 C CA . TYR A 1 89 ? 11.305 2.175 -11.318 1.00 95.44 89 TYR A CA 1
ATOM 677 C C . TYR A 1 89 ? 11.947 3.497 -11.745 1.00 95.44 89 TYR A C 1
ATOM 679 O O . TYR A 1 89 ? 11.868 3.872 -12.904 1.00 95.44 89 TYR A O 1
ATOM 687 N N . ALA A 1 90 ? 12.618 4.195 -10.825 1.00 93.56 90 ALA A N 1
ATOM 688 C CA . ALA A 1 90 ? 13.318 5.436 -11.141 1.00 93.56 90 ALA A CA 1
ATOM 689 C C . ALA A 1 90 ? 14.557 5.243 -12.038 1.00 93.56 90 ALA A C 1
ATOM 691 O O . ALA A 1 90 ? 15.029 6.225 -12.608 1.00 93.56 90 ALA A O 1
ATOM 692 N N . VAL A 1 91 ? 15.105 4.023 -12.123 1.00 91.50 91 VAL A N 1
ATOM 693 C CA . VAL A 1 91 ? 16.298 3.708 -12.934 1.00 91.50 91 VAL A CA 1
ATOM 694 C C . VAL A 1 91 ? 16.006 2.856 -14.172 1.00 91.50 91 VAL A C 1
ATOM 696 O O . VAL A 1 91 ? 16.902 2.719 -15.003 1.00 91.50 91 VAL A O 1
ATOM 699 N N . ALA A 1 92 ? 14.817 2.253 -14.255 1.00 79.62 92 ALA A N 1
ATOM 700 C CA . ALA A 1 92 ? 14.370 1.420 -15.373 1.00 79.62 92 ALA A CA 1
ATOM 701 C C . ALA A 1 92 ? 14.081 2.263 -16.623 1.00 79.62 92 ALA A C 1
ATOM 703 O O . ALA A 1 92 ? 14.400 1.768 -17.727 1.00 79.62 92 ALA A O 1
#

Sequence (92 aa):
MQSVNGTLSHFANPAAVSGGSYPEHLKAIASLEKSHAAIEVISEWPGYAATPLYSLDQLEQDIGVAKIWYKDESQRFHLKSFKALGGAYAVA

Mean predicted aligned error: 5.25 Å